Protein AF-A0A1M5YFS7-F1 (afdb_monomer_lite)

pLDDT: mean 72.42, std 10.87, range [40.88, 88.69]

Structure (mmCIF, N/CA/C/O backbone):
data_AF-A0A1M5YFS7-F1
#
_entry.id   AF-A0A1M5YFS7-F1
#
loop_
_atom_site.group_PDB
_atom_site.id
_atom_site.type_symbol
_atom_site.label_atom_id
_atom_site.label_alt_id
_atom_site.label_comp_id
_atom_site.label_asym_id
_atom_site.label_entity_id
_atom_site.label_seq_id
_atom_site.pdbx_PDB_ins_code
_atom_site.Cartn_x
_atom_site.Cartn_y
_atom_site.Cartn_z
_atom_site.occupancy
_atom_site.B_iso_or_equiv
_atom_site.auth_seq_id
_atom_site.auth_comp_id
_atom_site.auth_asym_id
_atom_site.auth_atom_id
_atom_site.pdbx_PDB_model_num
ATOM 1 N N . MET A 1 1 ? -7.458 -4.187 27.289 1.00 41.31 1 MET A N 1
ATOM 2 C CA . MET A 1 1 ? -6.143 -4.300 26.627 1.00 41.31 1 MET A CA 1
ATOM 3 C C . MET A 1 1 ? -6.253 -3.549 25.315 1.00 41.31 1 MET A C 1
ATOM 5 O O . MET A 1 1 ? -6.813 -4.084 24.369 1.00 41.31 1 MET A O 1
ATOM 9 N N . GLU A 1 2 ? -5.817 -2.292 25.290 1.00 52.41 2 GLU A N 1
ATOM 10 C CA . GLU A 1 2 ? -5.773 -1.498 24.060 1.00 52.41 2 GLU A CA 1
ATOM 11 C C . GLU A 1 2 ? -4.608 -2.017 23.219 1.00 52.41 2 GLU A C 1
ATOM 13 O O . GLU A 1 2 ? -3.457 -1.622 23.402 1.00 52.41 2 GLU A O 1
ATOM 18 N N . THR A 1 3 ? -4.893 -2.978 22.338 1.00 53.62 3 THR A N 1
ATOM 19 C CA . THR A 1 3 ? -3.955 -3.299 21.267 1.00 53.62 3 THR A CA 1
ATOM 20 C C . THR A 1 3 ? -3.828 -2.020 20.453 1.00 53.62 3 THR A C 1
ATOM 22 O O . THR A 1 3 ? -4.834 -1.513 19.955 1.00 53.62 3 THR A O 1
ATOM 25 N N . SER A 1 4 ? -2.638 -1.422 20.387 1.00 61.41 4 SER A N 1
ATOM 26 C CA . SER A 1 4 ? -2.401 -0.281 19.506 1.00 61.41 4 SER A CA 1
ATOM 27 C C . SER A 1 4 ? -2.736 -0.741 18.093 1.00 61.41 4 SER A C 1
ATOM 29 O O . SER A 1 4 ? -1.953 -1.444 17.454 1.00 61.41 4 SER A O 1
ATOM 31 N N . LYS A 1 5 ? -3.954 -0.436 17.644 1.00 63.19 5 LYS A N 1
ATOM 32 C CA . LYS A 1 5 ? -4.498 -0.893 16.375 1.00 63.19 5 LYS A CA 1
ATOM 33 C C . LYS A 1 5 ? -3.679 -0.193 15.301 1.00 63.19 5 LYS A C 1
ATOM 35 O O . LYS A 1 5 ? -3.919 0.974 15.004 1.00 63.19 5 LYS A O 1
ATOM 40 N N . ARG A 1 6 ? -2.647 -0.870 14.789 1.00 71.50 6 ARG A N 1
ATOM 41 C CA . ARG A 1 6 ? -1.767 -0.3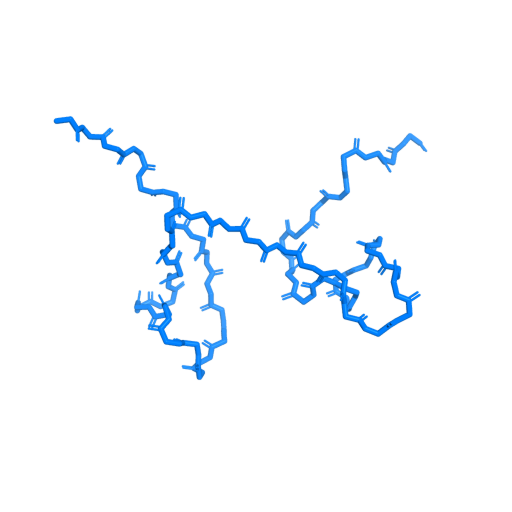58 13.732 1.00 71.50 6 ARG A CA 1
ATOM 42 C C . ARG A 1 6 ? -2.578 -0.298 12.444 1.00 71.50 6 ARG A C 1
ATOM 44 O O . ARG A 1 6 ? -2.590 -1.233 11.653 1.00 71.50 6 ARG A O 1
ATOM 51 N N . ALA A 1 7 ? -3.341 0.777 12.303 1.00 73.62 7 ALA A N 1
ATOM 52 C CA . ALA A 1 7 ? -4.082 1.089 11.102 1.00 73.62 7 ALA A CA 1
ATOM 53 C C . ALA A 1 7 ? -3.125 1.778 10.132 1.00 73.62 7 ALA A C 1
ATOM 55 O O . ALA A 1 7 ? -2.489 2.772 10.484 1.00 73.62 7 ALA A O 1
ATOM 56 N N . VAL A 1 8 ? -3.014 1.236 8.926 1.00 78.12 8 VAL A N 1
ATOM 57 C CA . VAL A 1 8 ? -2.212 1.835 7.856 1.00 78.12 8 VAL A CA 1
ATOM 58 C C . VAL A 1 8 ? -3.165 2.453 6.852 1.00 78.12 8 VAL A C 1
ATOM 60 O O . VAL A 1 8 ? -4.214 1.874 6.563 1.00 78.12 8 VAL A O 1
ATOM 63 N N . LYS A 1 9 ? -2.824 3.627 6.323 1.00 81.06 9 LYS A N 1
ATOM 64 C CA . LYS A 1 9 ? -3.613 4.235 5.252 1.00 81.06 9 LYS A CA 1
ATOM 65 C C . LYS A 1 9 ? -3.601 3.309 4.036 1.00 81.06 9 LYS A C 1
ATOM 67 O O . LYS A 1 9 ? -2.551 2.792 3.670 1.00 81.06 9 LYS A O 1
ATOM 72 N N . CYS A 1 10 ? -4.769 3.095 3.444 1.00 80.94 10 CYS A N 1
ATOM 73 C CA . CYS A 1 10 ? -4.963 2.138 2.364 1.00 80.94 10 CYS A CA 1
ATOM 74 C C . CYS A 1 10 ? -5.718 2.813 1.223 1.00 80.94 10 CYS A C 1
ATOM 76 O O . CYS A 1 10 ? -6.872 3.193 1.398 1.00 80.94 10 CYS A O 1
ATOM 78 N N . GLY A 1 11 ? -5.048 2.993 0.084 1.00 81.88 11 GLY A N 1
ATOM 79 C CA . GLY A 1 11 ? -5.656 3.537 -1.137 1.00 81.88 11 GLY A CA 1
ATOM 80 C C . GLY A 1 11 ? -6.217 2.468 -2.077 1.00 81.88 11 GLY A C 1
ATOM 81 O O . GLY A 1 11 ? -6.804 2.805 -3.094 1.00 81.88 11 GLY A O 1
ATOM 82 N N . VAL A 1 12 ? -6.031 1.183 -1.759 1.00 84.44 12 VAL A N 1
ATOM 83 C CA . VAL A 1 12 ? -6.489 0.068 -2.596 1.00 84.44 12 VAL A CA 1
ATOM 84 C C . VAL A 1 12 ? -7.973 -0.171 -2.324 1.00 84.44 12 VAL A C 1
ATOM 86 O O . VAL A 1 12 ? -8.328 -0.719 -1.278 1.00 84.44 12 VAL A O 1
ATOM 89 N N . GLU A 1 13 ? -8.838 0.277 -3.232 1.00 84.44 13 GLU A N 1
ATOM 90 C CA . GLU A 1 13 ? -10.301 0.198 -3.078 1.00 84.44 13 GLU A CA 1
ATOM 91 C C . GLU A 1 13 ? -10.807 -1.253 -3.017 1.00 84.44 13 GLU A C 1
ATOM 93 O O . GLU A 1 13 ? -11.655 -1.565 -2.185 1.00 84.44 13 GLU A O 1
ATOM 98 N N . ASP A 1 14 ? -10.194 -2.165 -3.779 1.00 85.06 14 ASP A N 1
ATOM 99 C CA . ASP A 1 14 ? -10.548 -3.596 -3.804 1.00 85.06 14 ASP A CA 1
ATOM 100 C C . ASP A 1 14 ? -9.920 -4.421 -2.662 1.00 85.06 14 ASP A C 1
ATOM 102 O O . ASP A 1 14 ? -10.022 -5.651 -2.617 1.00 85.06 14 ASP A O 1
ATOM 106 N N . CYS A 1 15 ? -9.237 -3.781 -1.711 1.00 84.31 15 CYS A N 1
ATOM 107 C CA . CYS A 1 15 ? -8.655 -4.493 -0.580 1.00 84.31 15 CYS A CA 1
ATOM 108 C C . CYS A 1 15 ? -9.737 -4.832 0.452 1.00 84.31 15 CYS A C 1
ATOM 110 O O . CYS A 1 15 ? -10.306 -3.945 1.081 1.00 84.31 15 CYS A O 1
ATOM 112 N N . GLN A 1 16 ? -9.939 -6.122 0.740 1.00 88.50 16 GLN A N 1
ATOM 113 C CA . GLN A 1 16 ? -10.906 -6.579 1.755 1.00 88.50 16 GLN A CA 1
ATOM 114 C C . GLN A 1 16 ? -10.680 -5.990 3.162 1.00 88.50 16 GLN A C 1
ATOM 116 O O . GLN A 1 16 ? -11.584 -5.972 3.999 1.00 88.50 16 GLN A O 1
ATOM 121 N N . TYR A 1 17 ? -9.454 -5.544 3.447 1.00 84.00 17 TYR A N 1
ATOM 122 C CA . TYR A 1 17 ? -9.089 -4.940 4.724 1.00 84.00 17 TYR A CA 1
ATOM 123 C C . TYR A 1 17 ? -9.262 -3.423 4.733 1.00 84.00 17 TYR A C 1
ATOM 125 O O . TYR A 1 17 ? -9.199 -2.842 5.816 1.00 84.00 17 TYR A O 1
ATOM 133 N N . ASN A 1 18 ? -9.480 -2.789 3.575 1.00 86.00 18 ASN A N 1
ATOM 134 C CA . ASN A 1 18 ? -9.712 -1.357 3.474 1.00 86.00 18 ASN A CA 1
ATOM 135 C C . ASN A 1 18 ? -11.099 -1.021 4.029 1.00 86.00 18 ASN A C 1
ATOM 137 O O . ASN A 1 18 ? -12.129 -1.215 3.385 1.00 86.00 18 ASN A O 1
ATOM 141 N N . LYS A 1 19 ? -11.119 -0.509 5.258 1.00 86.44 19 LYS A N 1
ATOM 142 C CA . LYS A 1 19 ? -12.316 0.019 5.908 1.00 86.44 19 LYS A CA 1
ATOM 143 C C . LYS A 1 19 ? -12.102 1.503 6.143 1.00 86.44 19 LYS A C 1
ATOM 145 O O . LYS A 1 19 ? -11.308 1.886 6.999 1.00 86.44 19 LYS A O 1
ATOM 150 N N . SER A 1 20 ? -12.804 2.331 5.372 1.00 88.69 20 SER A N 1
ATOM 151 C CA . SER A 1 20 ? -12.703 3.794 5.449 1.00 88.69 20 SER A CA 1
ATOM 152 C C . SER A 1 20 ? -11.277 4.322 5.218 1.00 88.69 20 SER A C 1
ATOM 154 O O . SER A 1 20 ? -10.786 5.139 5.995 1.00 88.69 20 SER A O 1
ATOM 156 N N . ASN A 1 21 ? -10.606 3.864 4.155 1.00 85.56 21 ASN A N 1
ATOM 157 C CA . ASN A 1 21 ? -9.223 4.224 3.799 1.00 85.56 21 ASN A CA 1
ATOM 158 C C . ASN A 1 21 ? -8.156 3.756 4.803 1.00 85.56 21 ASN A C 1
ATOM 160 O O . ASN A 1 21 ? -7.041 4.288 4.832 1.00 85.56 21 ASN A O 1
ATOM 164 N N . LEU A 1 22 ? -8.482 2.763 5.632 1.00 84.69 22 LEU A N 1
ATOM 165 C CA . LEU A 1 22 ? -7.580 2.182 6.621 1.00 84.69 22 LEU A CA 1
ATOM 166 C C . LEU A 1 22 ? -7.580 0.659 6.507 1.00 84.69 22 LEU A C 1
ATOM 168 O O . LEU A 1 22 ? -8.622 0.020 6.628 1.00 84.69 22 LEU A O 1
ATOM 172 N N . CYS A 1 23 ? -6.394 0.083 6.328 1.00 84.25 23 CYS A N 1
ATOM 173 C CA . CYS A 1 23 ? -6.169 -1.354 6.346 1.00 84.25 23 CYS A CA 1
ATOM 174 C C . CYS A 1 23 ? -5.744 -1.797 7.752 1.00 84.25 23 CYS A C 1
ATOM 176 O O . CYS A 1 23 ? -4.826 -1.233 8.354 1.00 84.25 23 CYS A O 1
ATOM 178 N N . GLN A 1 24 ? -6.448 -2.796 8.290 1.00 82.88 24 GLN A N 1
ATOM 179 C CA . GLN A 1 24 ? -6.171 -3.400 9.594 1.00 82.88 24 GLN A CA 1
ATOM 180 C C . GLN A 1 24 ? -6.060 -4.913 9.444 1.00 82.88 24 GLN A C 1
ATOM 182 O O . GLN A 1 24 ? -7.031 -5.587 9.108 1.00 82.88 24 GLN A O 1
ATOM 187 N N . ALA A 1 25 ? -4.875 -5.430 9.742 1.00 79.38 25 ALA A N 1
ATOM 188 C CA . ALA A 1 25 ? -4.581 -6.851 9.799 1.00 79.38 25 ALA A CA 1
ATOM 189 C C . ALA A 1 25 ? -3.779 -7.135 11.072 1.00 79.38 25 ALA A C 1
ATOM 191 O O . ALA A 1 25 ? -3.064 -6.260 11.563 1.00 79.38 25 ALA A O 1
ATOM 192 N N . SER A 1 26 ? -3.888 -8.353 11.606 1.00 77.69 26 SER A N 1
ATOM 193 C CA . SER A 1 26 ? -3.113 -8.755 12.788 1.00 77.69 26 SER A CA 1
ATOM 194 C C . SER A 1 26 ? -1.60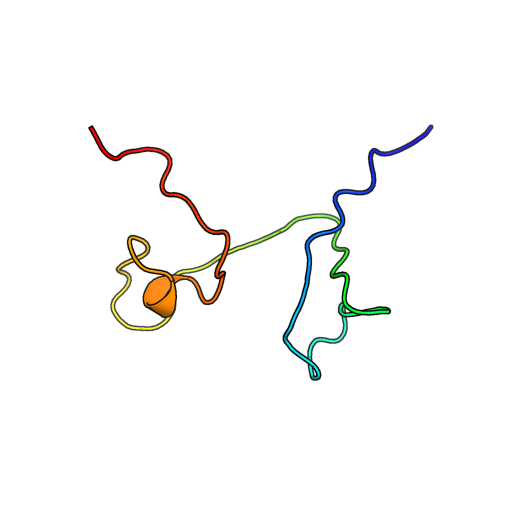7 -8.708 12.523 1.00 77.69 26 SER A C 1
ATOM 196 O O . SER A 1 26 ? -0.846 -8.356 13.415 1.00 77.69 26 SER A O 1
ATOM 198 N N . ASN A 1 27 ? -1.199 -9.010 11.286 1.00 73.50 27 ASN A N 1
ATOM 199 C CA . ASN A 1 27 ? 0.166 -8.881 10.791 1.00 73.50 27 ASN A CA 1
ATOM 200 C C . ASN A 1 27 ? 0.140 -8.199 9.417 1.00 73.50 27 ASN A C 1
ATOM 202 O O . ASN A 1 27 ? -0.663 -8.568 8.560 1.00 73.50 27 ASN A O 1
ATOM 206 N N . LEU A 1 28 ? 1.022 -7.222 9.209 1.00 74.25 28 LEU A N 1
ATOM 207 C CA . LEU A 1 28 ? 1.275 -6.618 7.901 1.00 74.25 28 LEU A CA 1
ATOM 208 C C . LEU A 1 28 ? 2.426 -7.368 7.238 1.00 74.25 28 LEU A C 1
ATOM 210 O O . LEU A 1 28 ? 3.535 -7.378 7.764 1.00 74.25 28 LEU A O 1
ATOM 214 N N . VAL A 1 29 ? 2.154 -7.981 6.091 1.00 74.44 29 VAL A N 1
ATOM 215 C CA . VAL A 1 29 ? 3.171 -8.613 5.249 1.00 74.44 29 VAL A CA 1
ATOM 216 C C . VAL A 1 29 ? 3.293 -7.774 3.987 1.00 74.44 29 VAL A C 1
ATOM 218 O O . VAL A 1 29 ? 2.318 -7.623 3.254 1.00 74.44 29 VAL A O 1
ATOM 221 N N . ILE A 1 30 ? 4.476 -7.208 3.759 1.00 72.94 30 ILE A N 1
ATOM 222 C CA . ILE A 1 30 ? 4.816 -6.494 2.529 1.00 72.94 30 ILE A CA 1
ATOM 223 C C . ILE A 1 30 ? 5.843 -7.349 1.806 1.00 72.94 30 ILE A C 1
ATOM 225 O O . ILE A 1 30 ? 6.948 -7.544 2.308 1.00 72.94 30 ILE A O 1
ATOM 229 N N . ASN A 1 31 ? 5.450 -7.881 0.654 1.00 69.56 31 ASN A N 1
ATOM 230 C CA . ASN A 1 31 ? 6.319 -8.681 -0.195 1.00 69.56 31 ASN A CA 1
ATOM 231 C C . ASN A 1 31 ? 6.761 -7.847 -1.399 1.00 69.56 31 ASN A C 1
ATOM 233 O O . ASN A 1 31 ? 5.974 -7.023 -1.874 1.00 69.56 31 ASN A O 1
ATOM 237 N N . PRO A 1 32 ? 7.972 -8.080 -1.926 1.00 66.50 32 PRO A N 1
ATOM 238 C CA . PRO A 1 32 ? 8.309 -7.597 -3.250 1.00 66.50 32 PRO A CA 1
ATOM 239 C C . PRO A 1 32 ? 7.315 -8.115 -4.298 1.00 66.50 32 PRO A C 1
ATOM 241 O O . PRO A 1 32 ? 6.954 -9.292 -4.302 1.00 66.50 32 PRO A O 1
ATOM 244 N N . MET A 1 33 ? 6.923 -7.245 -5.218 1.00 69.12 33 MET A N 1
ATOM 245 C CA . MET A 1 33 ? 6.250 -7.577 -6.466 1.00 69.12 33 MET A CA 1
ATOM 246 C C . MET A 1 33 ? 7.252 -7.490 -7.618 1.00 69.12 33 MET A C 1
ATOM 248 O O . MET A 1 33 ? 7.984 -6.513 -7.735 1.00 69.12 33 MET A O 1
ATOM 252 N N . GLY A 1 34 ? 7.250 -8.491 -8.501 1.00 71.12 34 GLY A N 1
ATOM 253 C CA . GLY A 1 34 ? 8.062 -8.482 -9.720 1.00 71.12 34 GLY A CA 1
ATOM 254 C C . GLY A 1 34 ? 9.479 -9.024 -9.528 1.00 71.12 34 GLY A C 1
ATOM 255 O O . GLY A 1 34 ? 9.660 -10.206 -9.247 1.00 71.12 34 GLY A O 1
ATOM 256 N N . ASP A 1 35 ? 10.482 -8.175 -9.733 1.00 69.25 35 ASP A N 1
ATOM 257 C CA . ASP A 1 35 ? 11.912 -8.512 -9.845 1.00 69.25 35 ASP A CA 1
ATOM 258 C C . ASP A 1 35 ? 12.637 -8.739 -8.500 1.00 69.25 35 ASP A C 1
ATOM 260 O O . ASP A 1 35 ? 13.855 -8.904 -8.470 1.00 69.25 35 ASP A O 1
ATOM 264 N N . ASN A 1 36 ? 11.892 -8.806 -7.392 1.00 66.88 36 ASN A N 1
ATOM 265 C CA . ASN A 1 36 ? 12.396 -8.890 -6.015 1.00 66.88 36 ASN A CA 1
ATOM 266 C C . ASN A 1 36 ? 13.138 -7.641 -5.502 1.00 66.88 36 ASN A C 1
ATOM 268 O O . ASN A 1 36 ? 13.750 -7.698 -4.431 1.00 66.88 36 ASN A O 1
ATOM 272 N N . VAL A 1 37 ? 13.044 -6.498 -6.187 1.00 67.50 37 VAL A N 1
ATOM 273 C CA . VAL A 1 37 ? 13.658 -5.245 -5.727 1.00 67.50 37 VAL A CA 1
ATOM 274 C C . VAL A 1 37 ? 12.683 -4.478 -4.829 1.00 67.50 37 VA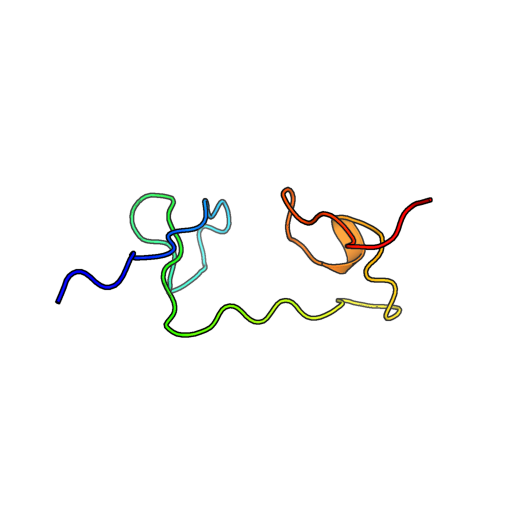L A C 1
ATOM 276 O O . VAL A 1 37 ? 11.819 -3.739 -5.288 1.00 67.50 37 VAL A O 1
ATOM 279 N N . VAL A 1 38 ? 12.831 -4.622 -3.510 1.00 66.31 38 VAL A N 1
ATOM 280 C CA . VAL A 1 38 ? 11.998 -3.933 -2.496 1.00 66.31 38 VAL A CA 1
ATOM 281 C C . VAL A 1 38 ? 12.375 -2.468 -2.254 1.00 66.31 38 VAL A C 1
ATOM 283 O O . VAL A 1 38 ? 11.735 -1.799 -1.452 1.00 66.31 38 VAL A O 1
ATOM 286 N N . GLU A 1 39 ? 13.399 -1.936 -2.922 1.00 66.56 39 GLU A N 1
ATOM 287 C CA . GLU A 1 39 ? 13.904 -0.579 -2.653 1.00 66.56 39 GLU A CA 1
ATOM 288 C C . GLU A 1 39 ? 12.989 0.542 -3.165 1.00 66.56 39 GLU A C 1
ATOM 290 O O . GLU A 1 39 ? 13.199 1.711 -2.844 1.00 66.56 39 GLU A O 1
ATOM 295 N N . THR A 1 40 ? 11.959 0.206 -3.946 1.00 66.56 40 THR A N 1
ATOM 296 C CA . THR A 1 40 ? 11.062 1.187 -4.561 1.00 66.56 40 THR A CA 1
ATOM 297 C C . THR A 1 40 ? 9.606 0.977 -4.150 1.00 66.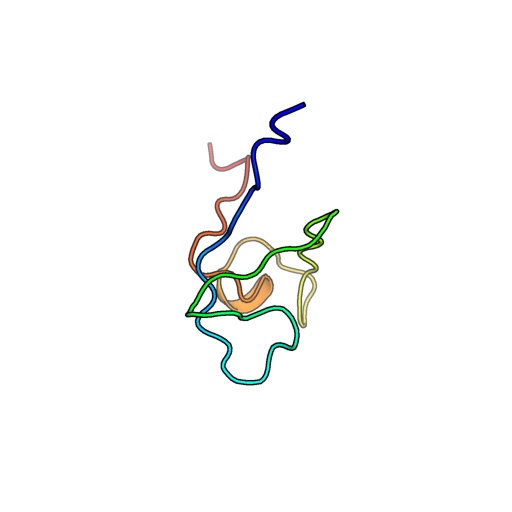56 40 THR A C 1
ATOM 299 O O . THR A 1 40 ? 9.167 -0.137 -3.846 1.00 66.56 40 THR A O 1
ATOM 302 N N . ASN A 1 41 ? 8.816 2.053 -4.211 1.00 64.31 41 ASN A N 1
ATOM 303 C CA . ASN A 1 41 ? 7.360 1.985 -4.046 1.00 64.31 41 ASN A CA 1
ATOM 304 C C . ASN A 1 41 ? 6.727 1.025 -5.065 1.00 64.31 41 ASN A C 1
ATOM 306 O O . ASN A 1 41 ? 5.782 0.320 -4.733 1.00 64.31 41 ASN A O 1
ATOM 310 N N . ALA A 1 42 ? 7.276 0.948 -6.284 1.00 65.69 42 ALA A N 1
ATOM 311 C CA . ALA A 1 42 ? 6.825 0.002 -7.303 1.00 65.69 42 ALA A CA 1
ATOM 312 C C . ALA A 1 42 ? 7.068 -1.455 -6.878 1.00 65.69 42 ALA A C 1
ATOM 314 O O . ALA A 1 42 ? 6.193 -2.302 -7.059 1.00 65.69 42 ALA A O 1
ATOM 315 N N . GLY A 1 43 ? 8.214 -1.722 -6.250 1.00 68.62 43 GLY A N 1
ATOM 316 C CA . GLY A 1 43 ? 8.580 -3.042 -5.753 1.00 68.62 43 GLY A CA 1
ATOM 317 C C . GLY A 1 43 ? 7.758 -3.508 -4.55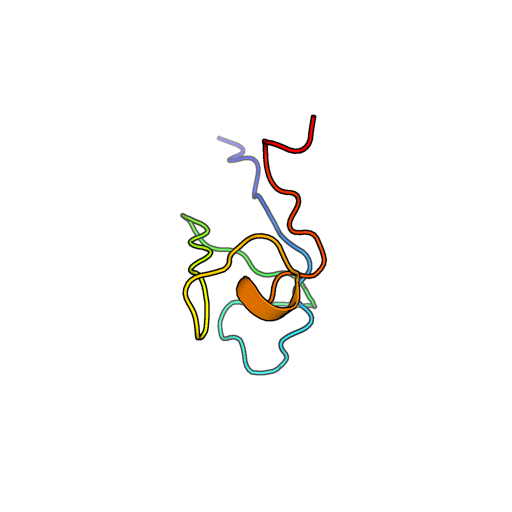7 1.00 68.62 43 GLY A C 1
ATOM 318 O O . GLY A 1 43 ? 7.547 -4.699 -4.407 1.00 68.62 43 GLY A O 1
ATOM 319 N N . THR A 1 44 ? 7.249 -2.609 -3.713 1.00 72.62 44 THR A N 1
ATOM 320 C CA . THR A 1 44 ? 6.498 -2.989 -2.495 1.00 72.62 44 THR A CA 1
ATOM 321 C C . THR A 1 44 ? 5.004 -2.688 -2.555 1.00 72.62 44 THR A C 1
ATOM 323 O O . THR A 1 44 ? 4.254 -3.159 -1.700 1.00 72.62 44 THR A O 1
ATOM 326 N N . GLN A 1 45 ? 4.568 -1.889 -3.537 1.00 72.44 45 GLN A N 1
ATOM 327 C CA . GLN A 1 45 ? 3.207 -1.344 -3.661 1.00 72.44 45 GLN A CA 1
ATOM 328 C C . GLN A 1 45 ? 2.728 -0.611 -2.400 1.00 72.44 45 GLN A C 1
ATOM 330 O O . GLN A 1 45 ? 1.534 -0.520 -2.114 1.00 72.44 45 GLN A O 1
ATOM 335 N N . CYS A 1 46 ? 3.673 -0.099 -1.617 1.00 73.94 46 CYS A N 1
ATOM 336 C CA . CYS A 1 46 ? 3.410 0.619 -0.388 1.00 73.94 46 CYS A CA 1
ATOM 337 C C . CYS A 1 46 ? 4.072 1.990 -0.491 1.00 73.94 46 CYS A C 1
ATOM 339 O O . CYS A 1 46 ? 5.281 2.118 -0.322 1.00 73.94 46 CYS A O 1
ATOM 341 N N . ASP A 1 47 ? 3.275 3.029 -0.742 1.00 69.56 47 ASP A N 1
ATOM 342 C CA . ASP A 1 47 ? 3.778 4.399 -0.939 1.00 69.56 47 ASP A CA 1
ATOM 343 C C . ASP A 1 47 ? 4.529 4.962 0.270 1.00 69.56 47 ASP A C 1
ATOM 345 O O . ASP A 1 47 ? 5.349 5.870 0.146 1.00 69.56 47 ASP A O 1
ATOM 349 N N . THR A 1 48 ? 4.227 4.442 1.458 1.00 71.56 48 THR A N 1
ATOM 350 C CA . THR A 1 48 ? 4.876 4.834 2.711 1.00 71.56 48 THR A CA 1
ATOM 351 C C . THR A 1 48 ? 6.020 3.905 3.105 1.00 71.56 48 THR A C 1
ATOM 353 O O . THR A 1 48 ? 6.552 4.049 4.209 1.00 71.56 48 THR A O 1
ATOM 356 N N . PHE A 1 49 ? 6.378 2.931 2.262 1.00 76.25 49 PHE A N 1
ATOM 357 C CA . PHE A 1 49 ? 7.512 2.057 2.523 1.00 76.25 49 PHE A CA 1
ATOM 358 C C . PHE A 1 49 ? 8.793 2.887 2.620 1.00 76.25 49 PHE A C 1
ATOM 360 O O . PHE A 1 49 ? 9.065 3.764 1.805 1.00 76.25 49 PHE A O 1
ATOM 367 N N . LYS A 1 50 ? 9.584 2.611 3.653 1.00 72.19 50 LYS A N 1
ATOM 368 C CA . LYS A 1 50 ? 10.930 3.152 3.814 1.00 72.19 50 LYS A CA 1
ATOM 369 C C . LYS A 1 50 ? 11.839 1.973 4.093 1.00 72.19 50 LYS A C 1
ATOM 371 O O . LYS A 1 50 ? 11.604 1.252 5.066 1.00 72.19 50 LYS A O 1
ATOM 376 N N . SER A 1 51 ? 12.848 1.771 3.249 1.00 73.00 51 SER A N 1
ATOM 377 C CA . SER A 1 51 ? 13.868 0.767 3.525 1.00 73.00 51 SER A CA 1
ATOM 378 C C . SER A 1 5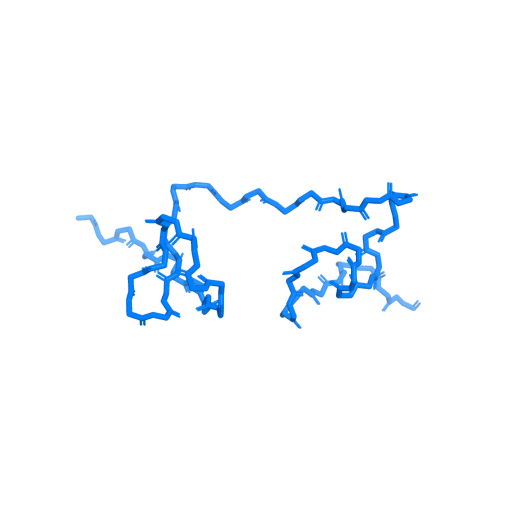1 ? 14.563 1.120 4.842 1.00 73.00 51 SER A C 1
ATOM 380 O O . SER A 1 51 ? 14.808 2.287 5.153 1.00 73.00 51 SER A O 1
ATOM 382 N N . GLN A 1 52 ? 14.877 0.108 5.650 1.00 69.31 52 GLN A N 1
ATOM 383 C CA . GLN A 1 52 ? 15.594 0.309 6.913 1.00 69.31 52 GLN A CA 1
ATOM 384 C C . GLN A 1 52 ? 17.103 0.536 6.704 1.00 69.31 52 GLN A C 1
ATOM 386 O O . GLN A 1 52 ? 17.875 0.553 7.659 1.00 69.31 52 GLN A O 1
ATOM 391 N N . SER A 1 53 ? 17.539 0.694 5.454 1.00 64.44 53 SER A N 1
ATOM 392 C CA . SER A 1 53 ? 18.941 0.784 5.064 1.00 64.44 53 SER A CA 1
ATOM 393 C C . SER A 1 53 ? 19.055 1.628 3.794 1.00 64.44 53 SER A C 1
ATOM 395 O O . SER A 1 53 ? 18.974 1.114 2.687 1.00 64.44 53 SER A O 1
ATOM 397 N N . ALA A 1 54 ? 19.219 2.934 3.965 1.00 48.50 54 ALA A N 1
ATOM 398 C CA . ALA A 1 54 ? 19.907 3.784 3.003 1.00 48.50 54 ALA A CA 1
ATOM 399 C C . ALA A 1 54 ? 20.834 4.683 3.831 1.00 48.50 54 ALA A C 1
ATOM 401 O O . ALA A 1 54 ? 20.407 5.698 4.381 1.00 48.50 54 ALA A O 1
ATOM 402 N N . THR A 1 55 ? 22.059 4.195 4.047 1.00 40.88 55 THR A N 1
ATOM 403 C CA . THR A 1 55 ? 23.229 5.049 4.292 1.00 40.88 55 THR A CA 1
ATOM 404 C C . THR A 1 55 ? 23.735 5.512 2.939 1.00 40.88 55 THR A C 1
ATOM 406 O O . THR A 1 55 ? 23.712 4.665 2.018 1.00 40.88 55 THR A O 1
#

Radius of gyration: 12.9 Å; chains: 1; bounding box: 36×14×36 Å

InterPro domains:
  IPR011437 Domain of unknown function DUF1540 [PF07561] (8-49)

Foldseek 3Di:
DPPVQPWDQAPPPPDPQQDPRTGTDPDDDFFFDDPRPPCDCNRRVRPPDDDPDDD

Organism: NCBI:txid1123282

Secondary structure (DSSP, 8-state):
-------EE---TT-TTEETTEE--SS------SSS-TTSHHHHS-TT---S---

Sequence (55 aa):
METSKRAVKCGVEDCQYNKSNLCQASNLVINPMGDNVVETNAGTQCDTFKSQSAT